Protein AF-A0A2V8UAK5-F1 (afdb_monomer)

Radius of gyration: 19.88 Å; Cα contacts (8 Å, |Δi|>4): 173; chains: 1; bounding box: 42×43×70 Å

Structure (mmCIF, N/CA/C/O backbone):
data_AF-A0A2V8UAK5-F1
#
_entry.id   AF-A0A2V8UAK5-F1
#
loop_
_atom_site.group_PDB
_atom_site.id
_atom_site.type_symbol
_atom_site.label_atom_id
_atom_site.label_alt_id
_atom_site.label_comp_id
_atom_site.label_asym_id
_atom_site.label_entity_id
_atom_site.label_seq_id
_atom_site.pdbx_PDB_ins_code
_atom_site.Cartn_x
_atom_site.Cartn_y
_atom_site.Cartn_z
_atom_site.occupancy
_atom_site.B_iso_or_equiv
_atom_site.auth_seq_id
_atom_site.auth_comp_id
_atom_site.auth_asym_id
_atom_site.auth_atom_id
_atom_site.pdbx_PDB_model_num
ATOM 1 N N . MET A 1 1 ? -4.718 5.353 14.865 1.00 63.59 1 MET A N 1
ATOM 2 C CA . MET A 1 1 ? -3.879 6.0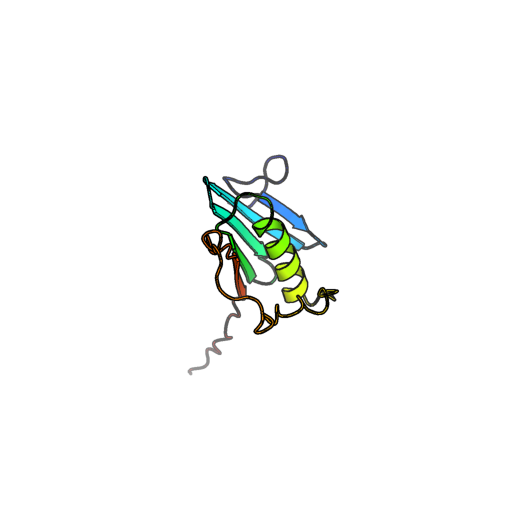22 13.843 1.00 63.59 1 MET A CA 1
ATOM 3 C C . MET A 1 1 ? -4.223 5.570 12.412 1.00 63.59 1 MET A C 1
ATOM 5 O O . MET A 1 1 ? -3.363 5.567 11.554 1.00 63.59 1 MET A O 1
ATOM 9 N N . THR A 1 2 ? -5.475 5.181 12.131 1.00 77.44 2 THR A N 1
ATOM 10 C CA . THR A 1 2 ? -5.944 4.732 10.795 1.00 77.44 2 THR A CA 1
ATOM 11 C C . THR A 1 2 ? -7.323 5.325 10.474 1.00 77.44 2 THR A C 1
ATOM 13 O O . THR A 1 2 ? -8.110 4.774 9.701 1.00 77.44 2 THR A O 1
ATOM 16 N N . THR A 1 3 ? -7.647 6.428 11.150 1.00 78.94 3 THR A N 1
ATOM 17 C CA . THR A 1 3 ? -8.872 7.196 10.948 1.00 78.94 3 THR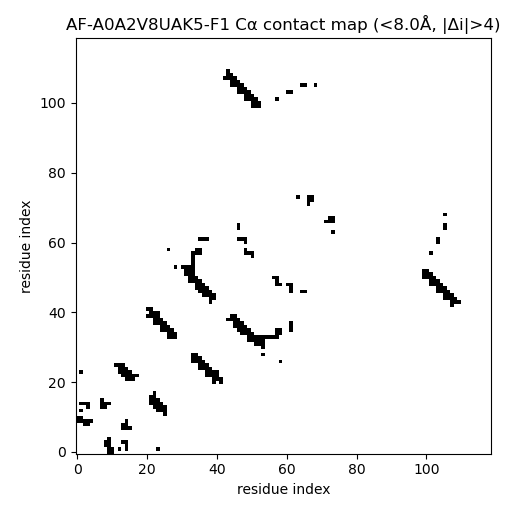 A CA 1
ATOM 18 C C . THR A 1 3 ? -8.539 8.300 9.950 1.00 78.94 3 THR A C 1
ATOM 20 O O . THR A 1 3 ? -7.645 9.094 10.253 1.00 78.94 3 THR A O 1
ATOM 23 N N . PRO A 1 4 ? -9.177 8.327 8.768 1.00 77.50 4 PRO A N 1
ATOM 24 C CA . PRO A 1 4 ? -8.920 9.360 7.775 1.00 77.50 4 PRO A CA 1
ATOM 25 C C . PRO A 1 4 ? -9.365 10.725 8.303 1.00 77.50 4 PRO A C 1
ATOM 27 O O . PRO A 1 4 ? -10.387 10.827 8.980 1.00 77.50 4 PRO A O 1
ATOM 30 N N . PHE A 1 5 ? -8.585 11.764 8.006 1.00 78.31 5 PHE A N 1
ATOM 31 C CA . PHE A 1 5 ? -8.923 13.142 8.365 1.00 78.31 5 PHE A CA 1
ATOM 32 C C . PHE A 1 5 ? -9.496 13.904 7.168 1.00 78.31 5 PHE A C 1
ATOM 34 O O . PHE A 1 5 ? -10.636 14.355 7.202 1.00 78.31 5 PHE A O 1
ATOM 41 N N . LYS A 1 6 ? -8.726 14.013 6.080 1.00 78.62 6 LYS A N 1
ATOM 42 C CA . LYS A 1 6 ? -9.139 14.680 4.839 1.00 78.62 6 LYS A CA 1
ATOM 43 C C . LYS A 1 6 ? -8.727 13.822 3.649 1.00 78.62 6 LYS A C 1
ATOM 45 O O . LYS A 1 6 ? -7.622 13.288 3.660 1.00 78.62 6 LYS A O 1
ATOM 50 N N . GLN A 1 7 ? -9.609 13.710 2.652 1.00 80.12 7 GLN A N 1
ATOM 51 C CA . GLN A 1 7 ? -9.355 12.969 1.405 1.00 80.12 7 GLN A CA 1
ATOM 52 C C . GLN A 1 7 ? -8.807 11.556 1.652 1.00 80.12 7 GLN A C 1
ATOM 54 O O . GLN A 1 7 ? -7.816 11.159 1.048 1.00 80.12 7 GLN A O 1
ATOM 59 N N . ASP A 1 8 ? -9.417 10.822 2.584 1.00 87.12 8 ASP A N 1
ATOM 60 C CA . ASP A 1 8 ? -9.039 9.435 2.863 1.00 87.12 8 ASP A CA 1
ATOM 61 C C . ASP A 1 8 ? -7.575 9.257 3.308 1.00 87.12 8 ASP A C 1
ATOM 63 O O . ASP A 1 8 ? -6.999 8.193 3.130 1.00 87.12 8 ASP A O 1
ATOM 67 N N . TYR A 1 9 ? -6.946 10.273 3.909 1.00 87.94 9 TYR A N 1
ATOM 68 C CA . TYR A 1 9 ? -5.559 10.200 4.382 1.00 87.94 9 TYR A CA 1
ATOM 69 C C . TYR A 1 9 ? -5.456 10.247 5.912 1.00 87.94 9 TYR A C 1
ATOM 71 O O . TYR A 1 9 ? -6.147 11.025 6.578 1.00 87.94 9 TYR A O 1
ATOM 79 N N . ALA A 1 10 ? -4.570 9.425 6.476 1.00 87.75 10 ALA A N 1
ATOM 80 C CA . ALA A 1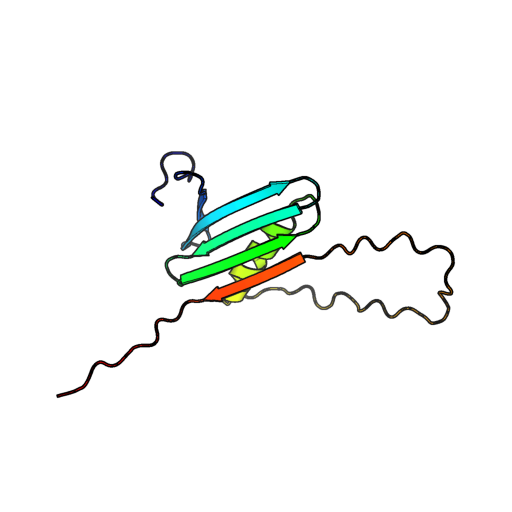 10 ? -4.341 9.261 7.908 1.00 87.75 10 ALA A CA 1
ATOM 81 C C . ALA A 1 10 ? -2.844 9.065 8.209 1.00 87.75 10 ALA A C 1
ATOM 83 O O . ALA A 1 10 ? -2.325 7.964 8.060 1.00 87.75 10 ALA A O 1
ATOM 84 N N . PHE A 1 11 ? -2.150 10.113 8.671 1.00 86.75 11 PHE A N 1
ATOM 85 C CA . PHE A 1 11 ? -0.760 10.044 9.168 1.00 86.75 11 PHE A CA 1
ATOM 86 C C . PHE A 1 11 ? 0.210 9.222 8.295 1.00 86.75 11 PHE A C 1
ATOM 88 O O . PHE A 1 11 ? 0.882 8.321 8.787 1.00 86.75 11 PHE A O 1
ATOM 95 N N . GLY A 1 12 ? 0.283 9.510 6.994 1.00 86.38 12 GLY A N 1
ATOM 96 C CA . GLY A 1 12 ? 1.153 8.750 6.086 1.00 86.38 12 GLY A CA 1
ATOM 97 C C . GLY A 1 12 ? 0.439 7.631 5.334 1.00 86.38 12 GLY A C 1
ATOM 98 O O . GLY A 1 12 ? 0.989 7.094 4.385 1.00 86.38 12 GLY A O 1
ATOM 99 N N . LEU A 1 13 ? -0.785 7.277 5.715 1.00 89.94 13 LEU A N 1
ATOM 100 C CA . LEU A 1 13 ? -1.526 6.163 5.130 1.00 89.94 13 LEU A CA 1
ATOM 101 C C . LEU A 1 13 ? -2.719 6.675 4.329 1.00 89.94 13 LEU A C 1
ATOM 103 O O . LEU A 1 13 ? -3.476 7.518 4.803 1.00 89.94 13 LEU A O 1
ATOM 107 N N . GLY A 1 14 ? -2.939 6.109 3.149 1.00 90.69 14 GLY A N 1
ATOM 108 C CA . GLY A 1 14 ? -4.239 6.163 2.491 1.00 90.69 14 GLY A CA 1
ATOM 109 C C . GLY A 1 14 ? -5.188 5.170 3.160 1.00 90.69 14 GLY A C 1
ATOM 110 O O . GLY A 1 14 ? -4.820 4.026 3.402 1.00 90.69 14 GLY A O 1
ATOM 111 N N . VAL A 1 15 ? -6.403 5.588 3.470 1.00 92.25 15 VAL A N 1
ATOM 112 C CA . VAL A 1 15 ? -7.447 4.796 4.115 1.00 92.25 15 VAL A CA 1
ATOM 113 C C . VAL A 1 15 ? -8.727 4.979 3.318 1.00 92.25 15 VAL A C 1
ATOM 115 O O . VAL A 1 15 ? -9.493 5.904 3.566 1.00 92.25 15 VAL A O 1
ATOM 118 N N . ARG A 1 16 ? -8.953 4.079 2.367 1.00 90.06 16 ARG A N 1
ATOM 119 C CA . ARG A 1 16 ? -10.067 4.138 1.413 1.00 90.06 16 ARG A CA 1
ATOM 120 C C . ARG A 1 16 ? -10.979 2.934 1.564 1.00 90.06 16 ARG A C 1
ATOM 122 O O . ARG A 1 16 ? -10.570 1.908 2.098 1.00 90.06 16 ARG A O 1
ATOM 129 N N . THR A 1 17 ? -12.195 3.048 1.050 1.00 88.31 17 THR A N 1
ATOM 130 C CA . THR A 1 17 ? -13.105 1.906 0.922 1.00 88.31 17 THR A CA 1
ATOM 131 C C . THR A 1 17 ? -13.093 1.425 -0.527 1.00 88.31 17 THR A C 1
ATOM 133 O O . THR A 1 17 ? -13.411 2.198 -1.426 1.00 88.31 17 THR A O 1
ATOM 136 N N . VAL A 1 18 ? -12.708 0.171 -0.765 1.00 83.31 18 VAL A N 1
ATOM 137 C CA . VAL A 1 18 ? -12.652 -0.464 -2.094 1.00 83.31 18 VAL A CA 1
ATOM 138 C C . VAL A 1 18 ? -13.556 -1.689 -2.063 1.00 83.31 18 VAL A C 1
ATOM 140 O O . VAL A 1 18 ? -13.433 -2.508 -1.161 1.00 83.31 18 VAL A O 1
ATOM 143 N N . ASN A 1 19 ? -14.494 -1.807 -3.007 1.00 81.69 19 ASN A N 1
ATOM 144 C CA . ASN A 1 19 ? -15.466 -2.912 -3.059 1.00 81.69 19 ASN A CA 1
ATOM 145 C C . ASN A 1 19 ? -16.205 -3.144 -1.720 1.00 81.69 19 ASN A C 1
ATOM 147 O O . ASN A 1 19 ? -16.460 -4.277 -1.322 1.00 81.69 19 ASN A O 1
ATOM 151 N N . GLY A 1 20 ? -16.520 -2.060 -0.998 1.00 83.50 20 GLY A N 1
ATOM 152 C CA . GLY A 1 20 ? -17.187 -2.110 0.310 1.00 83.50 20 GLY A CA 1
ATOM 153 C C . GLY A 1 20 ? -16.282 -2.467 1.495 1.00 83.50 20 GLY A C 1
ATOM 154 O O . GLY A 1 20 ? -16.764 -2.480 2.622 1.00 83.50 20 GLY A O 1
ATOM 155 N N . ARG A 1 21 ? -14.986 -2.705 1.266 1.00 85.69 21 ARG A N 1
ATOM 156 C CA . ARG A 1 21 ? -13.999 -3.081 2.287 1.00 85.69 21 ARG A CA 1
ATOM 157 C C . ARG A 1 21 ? -13.069 -1.926 2.601 1.00 85.69 21 ARG A C 1
ATOM 159 O O . ARG A 1 21 ? -12.614 -1.218 1.699 1.00 85.69 21 ARG A O 1
ATOM 166 N N . LYS A 1 22 ? -12.735 -1.745 3.876 1.00 90.38 22 LYS A N 1
ATOM 167 C CA . LYS A 1 22 ? -11.744 -0.746 4.284 1.00 90.38 22 LYS A CA 1
ATOM 168 C C . LYS A 1 22 ? -10.339 -1.232 3.924 1.00 90.38 22 LYS A C 1
ATOM 170 O O . LYS A 1 22 ? -9.910 -2.272 4.395 1.00 90.38 22 LYS A O 1
ATOM 175 N N . VAL A 1 23 ? -9.584 -0.447 3.166 1.00 91.56 23 VAL A N 1
ATOM 176 C CA . VAL A 1 23 ? -8.193 -0.740 2.802 1.00 91.56 23 VAL A CA 1
ATOM 177 C C . VAL A 1 23 ? -7.289 0.385 3.284 1.00 91.56 23 VAL A C 1
ATOM 179 O O . VAL A 1 23 ? -7.502 1.561 2.979 1.00 91.56 23 VAL A O 1
ATOM 182 N N . ILE A 1 24 ? -6.259 0.009 4.036 1.00 93.56 24 ILE A N 1
ATOM 183 C CA . ILE A 1 24 ? -5.195 0.894 4.505 1.00 93.56 24 ILE A CA 1
ATOM 184 C C . ILE A 1 24 ? -3.980 0.654 3.613 1.00 93.56 24 ILE A C 1
ATOM 186 O O . ILE A 1 24 ? -3.518 -0.476 3.506 1.00 93.56 24 ILE A O 1
ATOM 190 N N . SER A 1 25 ? -3.454 1.683 2.961 1.00 93.50 25 SER A N 1
ATOM 191 C CA . SER A 1 25 ? -2.390 1.534 1.971 1.00 93.50 25 SER A CA 1
ATOM 192 C C . SER A 1 25 ? -1.341 2.633 2.030 1.00 93.50 25 SER A C 1
ATOM 194 O O . SER A 1 25 ? -1.631 3.754 2.444 1.00 93.50 25 SER A O 1
ATOM 196 N N . HIS A 1 26 ? -0.142 2.322 1.553 1.00 94.31 26 HIS A N 1
ATOM 197 C CA . HIS A 1 26 ? 0.919 3.288 1.309 1.00 94.31 26 HIS A CA 1
ATOM 198 C C . HIS A 1 26 ? 1.726 2.857 0.083 1.00 94.31 26 HIS A C 1
ATOM 200 O O . HIS A 1 26 ? 2.119 1.694 -0.025 1.00 94.31 26 HIS A O 1
ATOM 206 N N . GLY A 1 27 ? 1.943 3.790 -0.840 1.00 90.69 27 GLY A N 1
ATOM 207 C CA . GLY A 1 27 ? 2.864 3.607 -1.957 1.00 90.69 27 GLY A CA 1
ATOM 208 C C . GLY A 1 27 ? 4.239 4.170 -1.615 1.00 90.69 27 GLY A C 1
ATOM 209 O O . GLY A 1 27 ? 4.355 5.045 -0.759 1.00 90.69 27 GLY A O 1
ATOM 210 N N . GLY A 1 28 ? 5.272 3.695 -2.297 1.00 90.00 28 GLY A N 1
ATOM 211 C CA . GLY A 1 28 ? 6.627 4.226 -2.194 1.00 90.00 28 GLY A CA 1
ATOM 212 C C . GLY A 1 28 ? 7.298 4.246 -3.560 1.00 90.00 28 GLY A C 1
ATOM 213 O O . GLY A 1 28 ? 7.004 3.414 -4.415 1.00 90.00 28 GLY A O 1
ATOM 214 N N . GLY A 1 29 ? 8.185 5.209 -3.785 1.00 89.06 29 GLY A N 1
ATOM 215 C CA . GLY A 1 29 ? 8.878 5.341 -5.060 1.00 89.06 29 GLY A CA 1
ATOM 216 C C . GLY A 1 29 ? 10.213 6.051 -4.908 1.00 89.06 29 GLY A C 1
ATOM 217 O O . GLY A 1 29 ? 10.278 7.119 -4.301 1.00 89.06 29 GLY A O 1
ATOM 218 N N . ILE A 1 30 ? 11.254 5.452 -5.473 1.00 87.38 30 ILE A N 1
ATOM 219 C CA . ILE A 1 30 ? 12.543 6.080 -5.774 1.00 87.38 30 ILE A CA 1
ATOM 220 C C . ILE A 1 30 ? 12.915 5.736 -7.218 1.00 87.38 30 ILE A C 1
ATOM 222 O O . ILE A 1 30 ? 12.302 4.860 -7.824 1.00 87.38 30 ILE A O 1
ATOM 226 N N . GLU A 1 31 ? 13.936 6.387 -7.770 1.00 85.00 31 GLU A N 1
ATOM 227 C CA . GLU A 1 31 ? 14.398 6.072 -9.123 1.00 85.00 31 GLU A CA 1
ATOM 228 C C . GLU A 1 31 ? 14.780 4.592 -9.259 1.00 85.00 31 GLU A C 1
ATOM 230 O O . GLU A 1 31 ? 15.662 4.083 -8.565 1.00 85.00 31 GLU A O 1
ATOM 235 N N . GLY A 1 32 ? 14.088 3.903 -10.163 1.00 83.81 32 GLY A N 1
ATOM 236 C CA . GLY A 1 32 ? 14.259 2.484 -10.439 1.00 83.81 32 GLY A CA 1
ATOM 237 C C . GLY A 1 32 ? 13.474 1.551 -9.518 1.00 83.81 32 GLY A C 1
ATOM 238 O O . GLY A 1 32 ? 13.543 0.346 -9.741 1.00 83.81 32 GLY A O 1
ATOM 239 N N . PHE A 1 33 ? 12.727 2.044 -8.521 1.00 87.81 33 PHE A N 1
ATOM 240 C CA . PHE A 1 33 ? 11.941 1.190 -7.624 1.00 87.81 33 PHE A CA 1
ATOM 241 C C . PHE A 1 33 ? 10.617 1.817 -7.197 1.00 87.81 33 PHE A C 1
ATOM 243 O O . PHE A 1 33 ? 10.590 2.841 -6.517 1.00 87.81 33 PHE A O 1
ATOM 250 N N . ASN A 1 34 ? 9.521 1.108 -7.461 1.00 90.75 34 ASN A N 1
ATOM 251 C CA . ASN A 1 34 ? 8.187 1.484 -7.005 1.00 90.75 34 ASN A CA 1
ATOM 252 C C . ASN A 1 34 ? 7.586 0.363 -6.145 1.00 90.75 34 ASN A C 1
ATOM 254 O O . ASN A 1 34 ? 7.784 -0.829 -6.408 1.00 90.75 34 ASN A O 1
ATOM 258 N N . THR A 1 35 ? 6.832 0.732 -5.113 1.00 91.75 35 THR A N 1
ATOM 259 C CA . THR A 1 35 ? 6.246 -0.196 -4.142 1.00 91.75 35 THR A CA 1
ATOM 260 C C . THR A 1 35 ? 4.800 0.160 -3.821 1.00 91.75 35 THR A C 1
ATOM 262 O O . THR A 1 35 ? 4.394 1.322 -3.869 1.00 91.75 35 THR A O 1
ATOM 265 N N . MET A 1 36 ? 4.019 -0.859 -3.469 1.00 92.88 36 MET A N 1
ATOM 266 C CA . MET A 1 36 ? 2.658 -0.711 -2.962 1.00 92.88 36 MET A CA 1
ATOM 267 C C . MET A 1 36 ? 2.442 -1.676 -1.798 1.00 92.88 36 MET A C 1
ATOM 269 O O . MET A 1 36 ? 2.675 -2.881 -1.922 1.00 92.88 36 MET A O 1
ATOM 273 N N . LEU A 1 37 ? 1.965 -1.143 -0.677 1.00 93.00 37 LEU A N 1
ATOM 274 C CA . LEU A 1 37 ? 1.498 -1.902 0.475 1.00 93.00 37 LEU A CA 1
ATOM 275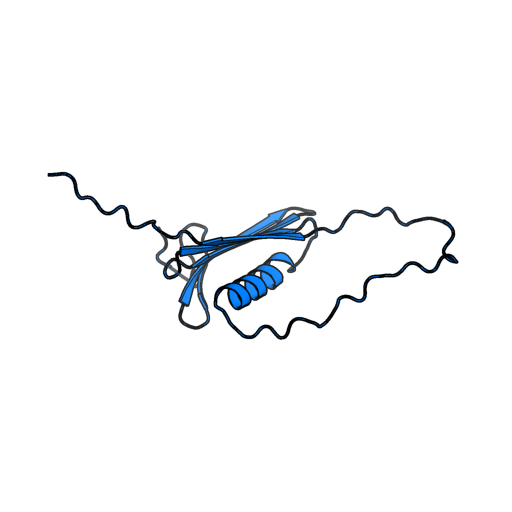 C C . LEU A 1 37 ? 0.013 -1.622 0.678 1.00 93.00 37 LEU A C 1
ATOM 277 O O . LEU A 1 37 ? -0.384 -0.466 0.813 1.00 93.00 37 LEU A O 1
ATOM 281 N N . ALA A 1 38 ? -0.795 -2.675 0.751 1.00 92.94 38 ALA A N 1
ATOM 282 C CA . ALA A 1 38 ? -2.218 -2.598 1.057 1.00 92.94 38 ALA A CA 1
ATOM 283 C C . ALA A 1 38 ? -2.588 -3.610 2.147 1.00 92.94 38 ALA A C 1
ATOM 285 O O . ALA A 1 38 ? -2.165 -4.764 2.113 1.00 92.94 38 ALA A O 1
ATOM 286 N N . TYR A 1 39 ? -3.386 -3.177 3.114 1.00 93.06 39 TYR A N 1
ATOM 287 C CA . TYR A 1 39 ? -3.843 -3.965 4.247 1.00 93.06 39 TYR A CA 1
ATOM 288 C C . TYR A 1 39 ? -5.362 -3.866 4.387 1.00 93.06 39 TYR A C 1
ATOM 290 O O . TYR A 1 39 ? -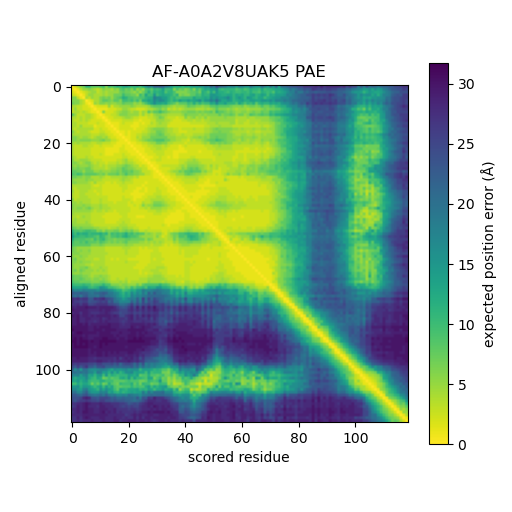5.906 -2.772 4.559 1.00 93.06 39 TYR A O 1
ATOM 298 N N . ASP A 1 40 ? -6.025 -5.018 4.341 1.00 91.94 40 ASP A N 1
ATOM 299 C CA . ASP A 1 40 ? -7.434 -5.191 4.684 1.00 91.94 40 ASP A CA 1
ATOM 300 C C . ASP A 1 40 ? -7.522 -5.671 6.153 1.00 91.94 40 ASP A C 1
ATOM 302 O O . ASP A 1 40 ? -7.105 -6.796 6.467 1.00 91.94 40 ASP A O 1
ATOM 306 N N . PRO A 1 41 ? -8.032 -4.836 7.080 1.00 89.88 41 PRO A N 1
ATOM 307 C CA . PRO A 1 41 ? -8.164 -5.180 8.486 1.00 89.88 41 PRO A CA 1
ATOM 308 C C . PRO A 1 41 ? -9.287 -6.187 8.770 1.00 89.88 41 PRO A C 1
ATOM 310 O O . PRO A 1 41 ? -9.226 -6.842 9.814 1.00 89.88 41 PRO A O 1
ATOM 313 N N . GLU A 1 42 ? -10.287 -6.316 7.895 1.00 88.06 42 GLU A N 1
ATOM 314 C CA . GLU A 1 42 ? -11.411 -7.241 8.076 1.00 88.06 42 GLU A CA 1
ATOM 315 C C . GLU A 1 42 ? -10.944 -8.679 7.839 1.00 88.06 42 GLU A C 1
ATOM 317 O O . GLU A 1 42 ? -11.063 -9.532 8.724 1.00 88.06 42 GLU A O 1
ATOM 322 N N . ASP A 1 43 ? -10.290 -8.914 6.700 1.00 87.38 43 ASP A N 1
ATOM 323 C CA . ASP A 1 43 ? -9.748 -10.231 6.339 1.00 87.38 43 ASP A CA 1
ATOM 324 C C . ASP A 1 43 ? -8.351 -10.498 6.923 1.00 87.38 43 ASP A C 1
ATOM 326 O O . ASP A 1 43 ? -7.808 -11.600 6.773 1.00 87.38 43 ASP A O 1
ATOM 330 N N . LYS A 1 44 ? -7.753 -9.506 7.600 1.00 90.94 44 LYS A N 1
ATOM 331 C CA . LYS A 1 44 ? -6.367 -9.543 8.110 1.00 90.94 44 LYS A CA 1
ATOM 332 C C . LYS A 1 44 ? -5.388 -9.956 7.014 1.00 90.94 44 LYS A C 1
ATOM 334 O O . LYS A 1 44 ? -4.529 -10.828 7.212 1.00 90.94 44 LYS A O 1
ATOM 339 N N . MET A 1 45 ? -5.573 -9.350 5.849 1.00 91.19 45 MET A N 1
ATOM 340 C CA . MET A 1 45 ? -4.841 -9.650 4.632 1.00 91.19 45 MET A CA 1
ATOM 341 C C . MET A 1 45 ? -3.937 -8.478 4.277 1.00 91.19 45 MET A C 1
ATOM 343 O O . MET A 1 45 ? -4.394 -7.341 4.197 1.00 91.19 45 MET A O 1
ATOM 347 N N . THR A 1 46 ? -2.669 -8.769 4.011 1.00 92.12 46 THR A N 1
ATOM 348 C CA . THR A 1 46 ? -1.694 -7.784 3.542 1.00 92.12 46 THR A CA 1
ATOM 349 C C . THR A 1 46 ? -1.195 -8.186 2.166 1.00 92.12 46 THR A C 1
ATOM 351 O O . THR A 1 46 ? -0.731 -9.311 1.984 1.00 92.12 46 THR A O 1
ATOM 354 N N . VAL A 1 47 ? -1.252 -7.258 1.218 1.00 91.88 47 VAL A N 1
ATOM 355 C CA . VAL A 1 47 ? -0.642 -7.369 -0.106 1.00 91.88 47 VAL A CA 1
ATOM 356 C C . VAL A 1 47 ? 0.551 -6.424 -0.155 1.00 91.88 47 VAL A C 1
ATOM 358 O O . VAL A 1 47 ? 0.422 -5.236 0.144 1.00 91.88 47 VAL A O 1
ATOM 361 N N . VAL A 1 48 ? 1.711 -6.957 -0.521 1.00 92.19 48 VAL A N 1
ATOM 362 C CA . VAL A 1 48 ? 2.959 -6.203 -0.652 1.00 92.19 48 VAL A CA 1
ATOM 363 C C . VAL A 1 48 ? 3.524 -6.453 -2.040 1.00 92.19 48 VAL A C 1
ATOM 365 O O . VAL A 1 48 ? 3.721 -7.605 -2.425 1.00 92.19 48 VAL A O 1
ATOM 368 N N . VAL A 1 49 ? 3.790 -5.382 -2.784 1.00 91.81 49 VAL A N 1
ATOM 369 C CA . VAL A 1 49 ? 4.384 -5.443 -4.121 1.00 91.81 49 VAL A CA 1
ATOM 370 C C . VAL A 1 49 ? 5.601 -4.537 -4.183 1.00 91.81 49 VAL A C 1
ATOM 372 O O . VAL A 1 49 ? 5.529 -3.363 -3.817 1.00 91.81 49 VAL A O 1
ATOM 375 N N . LEU A 1 50 ? 6.713 -5.089 -4.662 1.00 89.56 50 LEU A N 1
ATOM 376 C CA . LEU A 1 50 ? 7.938 -4.362 -4.962 1.00 89.56 50 LEU A CA 1
ATOM 377 C C . LEU A 1 50 ? 8.289 -4.583 -6.431 1.00 89.56 50 LEU A C 1
ATOM 379 O O . LEU A 1 50 ? 8.362 -5.718 -6.907 1.00 89.56 50 LEU A O 1
ATOM 383 N N . THR A 1 51 ? 8.529 -3.485 -7.133 1.00 88.44 51 THR A N 1
ATOM 384 C CA . THR A 1 51 ? 8.938 -3.474 -8.537 1.00 88.44 51 THR A CA 1
ATOM 385 C C . THR A 1 51 ? 10.257 -2.733 -8.667 1.00 88.44 51 THR A C 1
ATOM 387 O O . THR A 1 51 ? 10.421 -1.680 -8.056 1.00 88.44 51 THR A O 1
ATOM 390 N N . ASN A 1 52 ? 11.186 -3.258 -9.465 1.00 89.00 52 ASN A N 1
ATOM 391 C CA . ASN A 1 52 ? 12.430 -2.570 -9.826 1.00 89.00 52 ASN A CA 1
ATOM 392 C C . ASN A 1 52 ? 12.298 -1.813 -11.164 1.00 89.00 52 ASN A C 1
ATOM 394 O O . ASN A 1 52 ? 13.177 -1.835 -12.028 1.00 89.00 52 ASN A O 1
ATOM 398 N N . LEU A 1 53 ? 11.140 -1.187 -11.361 1.00 84.19 53 LEU A N 1
ATOM 399 C CA . LEU A 1 53 ? 10.836 -0.380 -12.529 1.00 84.19 53 LEU A CA 1
ATOM 400 C C . LEU A 1 53 ? 10.008 0.830 -12.108 1.00 84.19 53 LEU A C 1
ATOM 402 O O . LEU A 1 53 ? 9.170 0.743 -11.211 1.00 84.19 53 LEU A O 1
ATOM 406 N N . ASN A 1 54 ? 10.220 1.944 -12.798 1.00 82.50 54 ASN A N 1
ATOM 407 C CA . ASN A 1 54 ? 9.426 3.145 -12.592 1.00 82.50 54 ASN A CA 1
ATOM 408 C C . ASN A 1 54 ? 8.031 2.959 -13.203 1.00 82.50 54 ASN A C 1
ATOM 410 O O . ASN A 1 54 ? 7.903 2.524 -14.350 1.00 82.50 54 ASN A O 1
ATOM 414 N N . GLY A 1 55 ? 6.980 3.326 -12.467 1.00 83.75 55 GLY A N 1
ATOM 415 C CA . GLY A 1 55 ? 5.621 3.390 -13.008 1.00 83.75 55 GLY A CA 1
ATOM 416 C C . GLY A 1 55 ? 4.533 2.902 -12.056 1.00 83.75 55 GLY A C 1
ATOM 417 O O . GLY A 1 55 ? 4.678 2.931 -10.839 1.00 83.75 55 GLY A O 1
ATOM 418 N N . GLN A 1 56 ? 3.409 2.484 -12.639 1.00 84.69 56 GLN A N 1
ATOM 419 C CA . GLN A 1 56 ? 2.176 2.101 -11.928 1.00 84.69 56 GLN A CA 1
ATOM 420 C C . GLN A 1 56 ? 1.997 0.577 -11.810 1.00 84.69 56 GLN A C 1
ATOM 422 O O . GLN A 1 56 ? 0.938 0.090 -11.416 1.00 84.69 56 GLN A O 1
ATOM 427 N N . ALA A 1 57 ? 3.022 -0.198 -12.177 1.00 86.56 57 ALA A N 1
ATOM 428 C CA . ALA A 1 57 ? 2.993 -1.652 -12.069 1.00 86.56 57 ALA A CA 1
ATOM 429 C C . ALA A 1 57 ? 2.673 -2.167 -10.650 1.00 86.56 57 ALA A C 1
ATOM 431 O O . ALA A 1 57 ? 1.839 -3.071 -10.552 1.00 86.56 57 ALA A O 1
ATOM 432 N N . PRO A 1 58 ? 3.250 -1.628 -9.552 1.00 86.94 58 PRO A N 1
ATOM 433 C CA . PRO A 1 58 ? 2.984 -2.193 -8.233 1.00 86.94 58 PRO A CA 1
ATOM 434 C C . PRO A 1 58 ? 1.529 -1.984 -7.798 1.00 86.94 58 PRO A C 1
ATOM 436 O O . PRO A 1 58 ? 0.941 -2.898 -7.222 1.00 86.94 58 PRO A O 1
ATOM 439 N N . ASP A 1 59 ? 0.916 -0.845 -8.133 1.00 86.00 59 ASP A N 1
ATOM 440 C CA . ASP A 1 59 ? -0.499 -0.560 -7.861 1.00 86.00 59 ASP A CA 1
ATOM 441 C C . ASP A 1 59 ? -1.439 -1.541 -8.578 1.00 86.00 59 ASP A C 1
ATOM 443 O O . ASP A 1 59 ? -2.368 -2.097 -7.979 1.00 86.00 59 ASP A O 1
ATOM 447 N N . GLN A 1 60 ? -1.183 -1.783 -9.867 1.00 88.44 60 GLN A N 1
ATOM 448 C CA . GLN A 1 60 ? -1.990 -2.688 -10.689 1.00 88.44 60 GLN A CA 1
ATOM 449 C C . GLN A 1 60 ? -1.879 -4.132 -10.195 1.00 88.44 60 GLN A C 1
ATOM 451 O O . GLN A 1 60 ? -2.896 -4.804 -10.008 1.00 88.44 60 GLN A O 1
ATOM 456 N N . ILE A 1 61 ? -0.655 -4.592 -9.925 1.00 87.56 61 ILE A N 1
ATOM 457 C CA . ILE A 1 61 ? -0.398 -5.941 -9.413 1.00 87.56 61 ILE A CA 1
ATOM 458 C C . ILE A 1 61 ? -1.033 -6.112 -8.029 1.00 87.56 61 ILE A C 1
ATOM 460 O O . ILE A 1 61 ? -1.674 -7.133 -7.784 1.00 87.56 61 ILE A O 1
ATOM 464 N N . ALA A 1 62 ? -0.929 -5.115 -7.143 1.00 88.44 62 ALA A N 1
ATOM 465 C CA . ALA A 1 62 ? -1.541 -5.173 -5.817 1.00 88.44 62 ALA A CA 1
ATOM 466 C C . ALA A 1 62 ? -3.069 -5.293 -5.899 1.00 88.44 62 ALA A C 1
ATOM 468 O O . ALA A 1 62 ? -3.662 -6.103 -5.187 1.00 88.44 62 ALA A O 1
ATOM 469 N N . THR A 1 63 ? -3.696 -4.542 -6.808 1.00 87.56 63 THR A N 1
ATOM 470 C CA . THR A 1 63 ? -5.148 -4.595 -7.036 1.00 87.56 63 THR A CA 1
ATOM 471 C C . THR A 1 63 ? -5.583 -5.968 -7.551 1.00 87.56 63 THR A C 1
ATOM 473 O O . THR A 1 63 ? -6.534 -6.550 -7.031 1.00 87.56 63 THR A O 1
ATOM 476 N N . MET A 1 64 ? -4.860 -6.529 -8.526 1.00 87.06 64 MET A N 1
ATOM 477 C CA . MET A 1 64 ? -5.147 -7.869 -9.052 1.00 87.06 64 MET A CA 1
ATOM 478 C C . MET A 1 64 ? -4.965 -8.952 -7.983 1.00 87.06 64 MET A C 1
ATOM 480 O O . MET A 1 64 ? -5.802 -9.841 -7.857 1.00 87.06 64 MET A O 1
ATOM 484 N N . LEU A 1 65 ? -3.898 -8.876 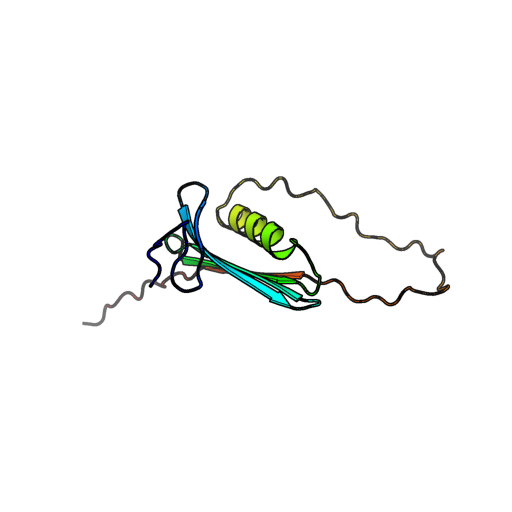-7.185 1.00 87.62 65 LEU A N 1
ATOM 485 C CA . LEU A 1 65 ? -3.647 -9.836 -6.111 1.00 87.62 65 LEU A CA 1
ATOM 486 C C . L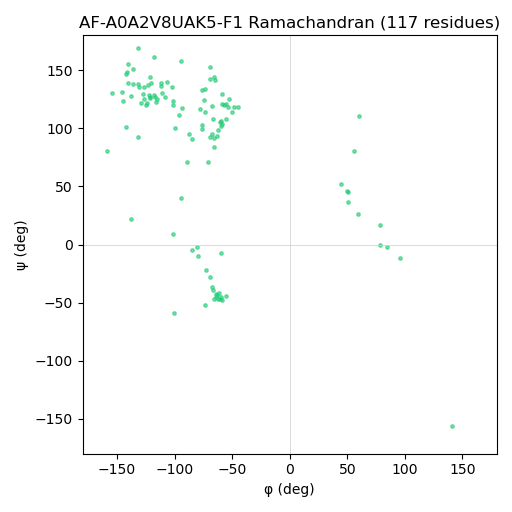EU A 1 65 ? -4.689 -9.753 -5.000 1.00 87.62 65 LEU A C 1
ATOM 488 O O . LEU A 1 65 ? -5.107 -10.795 -4.499 1.00 87.62 65 LEU A O 1
ATOM 492 N N . ALA A 1 66 ? -5.133 -8.546 -4.643 1.00 86.94 66 ALA A N 1
ATOM 493 C CA . ALA A 1 66 ? -6.226 -8.364 -3.697 1.00 86.94 66 ALA A CA 1
ATOM 494 C C . ALA A 1 66 ? -7.517 -9.013 -4.223 1.00 86.94 66 ALA A C 1
ATOM 496 O O . ALA A 1 66 ? -8.131 -9.800 -3.505 1.00 86.94 66 ALA A O 1
ATOM 497 N N . ALA A 1 67 ? -7.873 -8.782 -5.492 1.00 86.50 67 ALA A N 1
ATOM 498 C CA . ALA A 1 67 ? -9.044 -9.398 -6.120 1.00 86.50 67 ALA A CA 1
ATOM 499 C C . ALA A 1 67 ? -8.973 -10.939 -6.102 1.00 86.50 67 ALA A C 1
ATOM 501 O O . ALA A 1 67 ? -9.916 -11.600 -5.658 1.00 86.50 67 ALA A O 1
ATOM 502 N N . ILE A 1 68 ? -7.829 -11.523 -6.490 1.00 86.94 68 ILE A N 1
ATOM 503 C CA . ILE A 1 68 ? -7.606 -12.981 -6.433 1.00 86.94 68 ILE A CA 1
ATOM 504 C C . ILE A 1 68 ? -7.747 -13.495 -4.998 1.00 86.94 68 ILE A C 1
ATOM 506 O O . ILE A 1 68 ? -8.395 -14.515 -4.761 1.00 86.94 68 ILE A O 1
ATOM 510 N N . ALA A 1 69 ? -7.149 -12.803 -4.030 1.00 86.06 69 ALA A N 1
ATOM 511 C CA . ALA A 1 69 ? -7.148 -13.236 -2.640 1.00 86.06 69 ALA A CA 1
ATOM 512 C C . ALA A 1 69 ? -8.537 -13.144 -1.978 1.00 86.06 69 ALA A C 1
ATOM 514 O O . ALA A 1 69 ? -8.839 -13.948 -1.090 1.00 86.06 69 ALA A O 1
ATOM 515 N N . HIS A 1 70 ? -9.397 -12.233 -2.441 1.00 83.38 70 HIS A N 1
ATOM 516 C CA . HIS A 1 70 ? -10.810 -12.158 -2.056 1.00 83.38 70 HIS A CA 1
ATOM 517 C C . HIS A 1 70 ? -11.709 -13.154 -2.810 1.00 83.38 70 HIS A C 1
ATOM 519 O O . HIS A 1 70 ? -12.899 -13.248 -2.515 1.00 83.38 70 HIS A O 1
ATOM 525 N N . GLY A 1 71 ? -11.154 -13.940 -3.739 1.00 80.81 71 GLY A N 1
ATOM 526 C CA . GLY A 1 71 ? -11.900 -14.938 -4.506 1.00 80.81 71 GLY A CA 1
ATOM 527 C C . GLY A 1 71 ? -12.724 -14.347 -5.650 1.00 80.81 71 GLY A C 1
ATOM 528 O O . GLY A 1 71 ? -13.621 -15.017 -6.166 1.00 80.81 71 GLY A O 1
ATOM 529 N N . GLU A 1 72 ? -12.435 -13.110 -6.063 1.00 79.75 72 GLU A N 1
ATOM 530 C CA . GLU A 1 72 ? -13.038 -12.528 -7.257 1.00 79.75 72 GLU A CA 1
ATOM 531 C C . GLU A 1 72 ? -12.572 -13.305 -8.501 1.00 79.75 72 GLU A C 1
ATOM 533 O O . GLU A 1 72 ? -11.434 -13.780 -8.591 1.00 79.75 72 GLU A O 1
ATOM 538 N N . LYS A 1 73 ? -13.464 -13.463 -9.488 1.00 61.59 73 LYS A N 1
ATOM 539 C CA . LYS A 1 73 ? -13.123 -14.133 -10.750 1.00 61.59 73 LYS A CA 1
ATOM 540 C C . LYS A 1 73 ? -12.157 -13.257 -11.543 1.00 61.59 73 LYS A C 1
ATOM 542 O O . LYS A 1 73 ? -12.578 -12.429 -12.345 1.00 61.59 73 LYS A O 1
ATOM 547 N N . CYS A 1 74 ? -10.860 -13.479 -11.369 1.00 53.44 74 CYS A N 1
ATOM 548 C CA . CYS A 1 74 ? -9.868 -12.900 -12.259 1.00 53.44 74 CYS A CA 1
ATOM 549 C C . CYS A 1 74 ? -9.992 -13.518 -13.654 1.00 53.44 74 CYS A C 1
ATOM 551 O O . CYS A 1 74 ? -9.772 -14.717 -13.847 1.00 53.44 74 CYS A O 1
ATOM 553 N N . SER A 1 75 ? -10.269 -12.677 -14.649 1.00 51.00 75 SER A N 1
ATOM 554 C CA . SER A 1 75 ? -9.988 -12.964 -16.054 1.00 51.00 75 SER A CA 1
ATOM 555 C C . SER A 1 75 ? -8.475 -12.918 -16.252 1.00 51.00 75 SER A C 1
ATOM 557 O O . SER A 1 75 ? -7.910 -11.982 -16.808 1.00 51.00 75 SER A O 1
ATOM 559 N N . CYS A 1 76 ? -7.789 -13.926 -15.714 1.00 44.59 76 CYS A N 1
ATOM 560 C CA . CYS A 1 76 ? -6.355 -14.064 -15.883 1.00 44.59 76 CYS A CA 1
ATOM 561 C C . CYS A 1 76 ? -6.055 -14.010 -17.391 1.00 44.59 76 CYS A C 1
ATOM 563 O O . CYS A 1 76 ? -6.676 -14.778 -18.140 1.00 44.59 76 CYS A O 1
ATOM 565 N N . PRO A 1 77 ? -5.164 -13.120 -17.869 1.00 46.69 77 PRO A N 1
ATOM 566 C CA . PRO A 1 77 ? -4.758 -13.142 -19.262 1.00 46.69 77 PRO A CA 1
ATOM 567 C C . PRO A 1 77 ? -4.133 -14.513 -19.515 1.00 46.69 77 PRO A C 1
ATOM 569 O O . PRO A 1 77 ? -3.063 -14.848 -19.003 1.00 46.69 77 PRO A O 1
ATOM 572 N N . ARG A 1 78 ? -4.875 -15.365 -20.227 1.00 41.25 78 ARG A N 1
ATOM 573 C CA . ARG A 1 78 ? -4.520 -16.760 -20.466 1.00 41.25 78 ARG A CA 1
ATOM 574 C C . ARG A 1 78 ? -3.191 -16.784 -21.216 1.00 41.25 78 ARG A C 1
ATOM 576 O O . ARG A 1 78 ? -3.138 -16.493 -22.405 1.00 41.25 78 ARG A O 1
ATOM 583 N N . SER A 1 79 ? -2.140 -17.151 -20.484 1.00 46.66 79 SER A N 1
ATOM 584 C CA . SER A 1 79 ? -0.742 -17.279 -20.902 1.00 46.66 79 SER A CA 1
ATOM 585 C C . SER A 1 79 ? -0.089 -16.001 -21.442 1.00 46.66 79 SER A C 1
ATOM 587 O O . SER A 1 79 ? -0.286 -15.614 -22.591 1.00 46.66 79 SER A O 1
ATOM 589 N N . ALA A 1 80 ? 0.858 -15.452 -20.675 1.00 51.84 80 ALA A N 1
ATOM 590 C CA . ALA A 1 80 ? 2.078 -14.966 -21.304 1.00 51.84 80 ALA A CA 1
ATOM 591 C C . ALA A 1 80 ? 2.646 -16.159 -22.079 1.00 51.84 80 ALA A C 1
ATOM 593 O O . ALA A 1 80 ? 3.054 -17.164 -21.489 1.00 51.84 80 ALA A O 1
ATOM 594 N N . ARG A 1 81 ? 2.553 -16.109 -23.409 1.00 39.56 81 ARG A N 1
ATOM 595 C CA . ARG A 1 81 ? 3.160 -17.103 -24.289 1.00 39.56 81 ARG A CA 1
ATOM 596 C C . ARG A 1 81 ? 4.615 -17.228 -23.839 1.00 39.56 81 ARG A C 1
ATOM 598 O O . ARG A 1 81 ? 5.355 -16.252 -23.924 1.00 39.56 81 ARG A O 1
ATOM 605 N N . ARG A 1 82 ? 5.011 -18.390 -23.304 1.00 34.34 82 ARG A N 1
ATOM 606 C CA . ARG A 1 82 ? 6.421 -18.689 -23.027 1.00 34.34 82 ARG A CA 1
ATOM 607 C C . ARG A 1 82 ? 7.173 -18.332 -24.303 1.00 34.34 82 ARG A C 1
ATOM 609 O O . ARG A 1 82 ? 6.870 -18.902 -25.350 1.00 34.34 82 ARG A O 1
ATOM 616 N N . PHE A 1 83 ? 8.088 -17.370 -24.226 1.00 40.00 83 PHE A N 1
ATOM 617 C CA . PHE A 1 83 ? 9.012 -17.094 -25.314 1.00 40.00 83 PHE A CA 1
ATOM 618 C C . PHE A 1 83 ? 9.858 -18.359 -25.478 1.00 40.00 83 PHE A C 1
ATOM 620 O O . PHE A 1 83 ? 10.793 -18.606 -24.721 1.00 40.00 83 PHE A O 1
ATOM 627 N N . GLN A 1 84 ? 9.430 -19.246 -26.375 1.00 40.28 84 GLN A N 1
ATOM 628 C CA . GLN A 1 84 ? 10.253 -20.344 -26.842 1.00 40.28 84 GLN A CA 1
ATOM 629 C C . GLN A 1 84 ? 11.228 -19.698 -27.816 1.00 40.28 84 GLN A C 1
ATOM 631 O O . GLN A 1 84 ? 10.846 -19.371 -28.938 1.00 40.28 84 GLN A O 1
ATOM 636 N N . SER A 1 85 ? 12.451 -19.431 -27.362 1.00 46.34 85 SER A N 1
ATOM 637 C CA . SER A 1 85 ? 13.526 -19.024 -28.262 1.00 46.34 85 SER A CA 1
ATOM 638 C C . SER A 1 85 ? 13.658 -20.096 -29.340 1.00 46.34 85 SER A C 1
ATOM 640 O O . SER A 1 85 ? 13.869 -21.271 -29.017 1.00 46.34 85 SER A O 1
ATOM 642 N N . ARG A 1 86 ? 13.488 -19.717 -30.611 1.00 40.25 86 ARG A N 1
ATOM 643 C CA . ARG A 1 86 ? 13.792 -20.624 -31.719 1.00 40.25 86 ARG A CA 1
ATOM 644 C C . ARG A 1 86 ? 15.315 -20.797 -31.753 1.00 40.25 86 ARG A C 1
ATOM 646 O O . ARG A 1 86 ? 16.029 -19.819 -31.548 1.00 40.25 86 ARG A O 1
ATOM 653 N N . PRO A 1 87 ? 15.841 -21.997 -32.049 1.00 51.47 87 PRO A N 1
ATOM 654 C CA . PRO A 1 87 ? 17.288 -22.233 -32.120 1.00 51.47 87 PRO A CA 1
ATOM 655 C C . PRO A 1 87 ? 18.037 -21.380 -33.163 1.00 51.47 87 PRO A C 1
ATOM 657 O O . PRO A 1 87 ? 19.258 -21.436 -33.220 1.00 51.47 87 PRO A O 1
ATOM 660 N N . SER A 1 88 ? 17.328 -20.616 -34.004 1.00 52.28 88 SER A N 1
ATOM 661 C CA . SER A 1 88 ? 17.901 -19.721 -35.016 1.00 52.28 88 SER A CA 1
ATOM 662 C C . SER A 1 88 ? 18.401 -18.382 -34.467 1.00 52.28 88 SER A C 1
ATOM 664 O O . SER A 1 88 ? 19.073 -17.657 -35.194 1.00 52.28 88 SER A O 1
ATOM 666 N N . ASP A 1 89 ? 18.101 -18.048 -33.212 1.00 50.84 89 ASP A N 1
ATOM 667 C CA . ASP A 1 89 ? 18.506 -16.778 -32.606 1.00 50.84 89 ASP A CA 1
ATOM 668 C C . ASP A 1 89 ? 19.897 -16.925 -31.955 1.00 50.84 89 ASP A C 1
ATOM 670 O O . ASP A 1 89 ? 20.041 -16.989 -30.733 1.00 50.84 89 ASP A O 1
ATOM 674 N N . ALA A 1 90 ? 20.938 -17.048 -32.785 1.00 44.56 90 ALA A N 1
ATOM 675 C CA . ALA A 1 90 ? 22.336 -16.990 -32.351 1.00 44.56 90 ALA A CA 1
ATOM 676 C C . ALA A 1 90 ? 22.724 -15.555 -31.902 1.00 44.56 90 ALA A C 1
ATOM 678 O O . ALA A 1 90 ? 22.131 -14.580 -32.368 1.00 44.56 90 ALA A O 1
ATOM 679 N N . PRO A 1 91 ? 23.702 -15.388 -30.988 1.00 48.81 91 PRO A N 1
ATOM 680 C CA . PRO A 1 91 ? 23.817 -14.197 -30.153 1.00 48.81 91 PRO A CA 1
ATOM 681 C C . PRO A 1 91 ? 24.567 -13.065 -30.865 1.00 48.81 91 PRO A C 1
ATOM 683 O O . PRO A 1 91 ? 25.783 -12.931 -30.755 1.00 48.81 91 PRO A O 1
ATOM 686 N N . GLY A 1 92 ? 23.826 -12.216 -31.570 1.00 41.56 92 GLY A N 1
ATOM 687 C CA . GLY A 1 92 ? 24.271 -10.884 -31.969 1.00 41.56 92 GLY A CA 1
ATOM 688 C C . GLY A 1 92 ? 23.677 -9.847 -31.023 1.00 41.56 92 GLY A C 1
ATOM 689 O O . GLY A 1 92 ? 22.511 -9.499 -31.158 1.00 41.56 92 GLY A O 1
ATOM 690 N N . THR A 1 93 ? 24.476 -9.388 -30.059 1.00 46.44 93 THR A N 1
ATOM 691 C CA . THR A 1 93 ? 24.192 -8.240 -29.179 1.00 46.44 93 THR A CA 1
ATOM 692 C C . THR A 1 93 ? 22.880 -8.348 -28.396 1.00 46.44 93 THR A C 1
ATOM 694 O O . THR A 1 93 ? 21.872 -7.728 -28.726 1.00 46.44 93 THR A O 1
ATOM 697 N N . ALA A 1 94 ? 22.901 -9.096 -27.292 1.00 38.75 94 ALA A N 1
ATOM 698 C CA . ALA A 1 94 ? 21.862 -8.953 -26.280 1.00 38.75 94 ALA A CA 1
ATOM 699 C C . ALA A 1 94 ? 21.865 -7.493 -25.773 1.00 38.75 94 ALA A C 1
ATOM 701 O O . ALA A 1 94 ? 22.894 -7.061 -25.243 1.00 38.75 94 ALA A O 1
ATOM 702 N N . PRO A 1 95 ? 20.768 -6.717 -25.886 1.00 40.53 95 PRO A N 1
ATOM 703 C CA . PRO A 1 95 ? 20.623 -5.548 -25.032 1.00 40.53 95 PRO A CA 1
ATOM 704 C C . PRO A 1 95 ? 20.659 -6.075 -23.598 1.00 40.53 95 PRO A C 1
ATOM 706 O O . PRO A 1 95 ? 19.993 -7.069 -23.293 1.00 40.53 95 PRO A O 1
ATOM 709 N N . GLY A 1 96 ? 21.503 -5.484 -22.749 1.00 33.94 96 GLY A N 1
ATOM 710 C CA . GLY A 1 96 ? 21.676 -5.927 -21.370 1.00 33.94 96 GLY A CA 1
ATOM 711 C C . GLY A 1 96 ? 20.311 -6.180 -20.739 1.00 33.94 96 GLY A C 1
ATOM 712 O O . GLY A 1 96 ? 19.480 -5.276 -20.677 1.00 33.94 96 GLY A O 1
ATOM 713 N N . ARG A 1 97 ? 20.054 -7.425 -20.320 1.00 44.28 97 ARG A N 1
ATOM 714 C CA . ARG A 1 97 ? 18.897 -7.746 -19.484 1.00 44.28 97 ARG A CA 1
ATOM 715 C C . ARG A 1 97 ? 19.117 -7.045 -18.146 1.00 44.28 97 ARG A C 1
ATOM 717 O O . ARG A 1 97 ? 19.610 -7.647 -17.198 1.00 44.28 97 ARG A O 1
ATOM 724 N N . ALA A 1 98 ? 18.750 -5.771 -18.070 1.00 39.59 98 ALA A N 1
ATOM 725 C CA . ALA A 1 98 ? 18.244 -5.225 -16.830 1.00 39.59 98 ALA A CA 1
ATOM 726 C C . ALA A 1 98 ? 17.013 -6.083 -16.512 1.00 39.59 98 ALA A C 1
ATOM 728 O O . ALA A 1 98 ? 16.016 -6.043 -17.232 1.00 39.59 98 ALA A O 1
ATOM 729 N N . GLY A 1 99 ? 17.149 -7.002 -15.557 1.00 41.78 99 GLY A N 1
ATOM 730 C CA . GLY A 1 99 ? 16.060 -7.879 -15.150 1.00 41.78 99 GLY A CA 1
ATOM 731 C C . GLY A 1 99 ? 14.933 -7.021 -14.600 1.00 41.78 99 GLY A C 1
ATOM 732 O O . GLY A 1 99 ? 15.017 -6.572 -13.467 1.00 41.78 99 GLY A O 1
ATOM 733 N N . HIS A 1 100 ? 13.916 -6.743 -15.410 1.00 44.75 100 HIS A N 1
ATOM 734 C CA . HIS A 1 100 ? 12.691 -6.101 -14.953 1.00 44.75 100 HIS A CA 1
ATOM 735 C C . HIS A 1 100 ? 11.870 -7.159 -14.218 1.00 44.75 100 HIS A C 1
ATOM 737 O O . HIS A 1 100 ? 11.266 -8.032 -14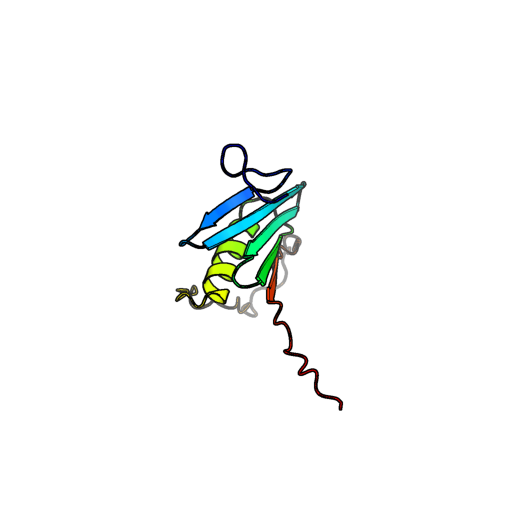.844 1.00 44.75 100 HIS A O 1
ATOM 743 N N . GLU A 1 101 ? 11.889 -7.109 -12.892 1.00 56.00 101 GLU A N 1
ATOM 744 C CA . GLU A 1 101 ? 11.259 -8.088 -12.019 1.00 56.00 101 GLU A CA 1
ATOM 745 C C . GLU A 1 101 ? 10.322 -7.391 -11.027 1.00 56.00 101 GLU A C 1
ATOM 747 O O . GLU A 1 101 ? 10.628 -6.365 -10.418 1.00 56.00 101 GLU A O 1
ATOM 752 N N . SER A 1 102 ? 9.138 -7.972 -10.862 1.00 53.31 102 SER A N 1
ATOM 753 C CA . SER A 1 102 ? 8.188 -7.576 -9.831 1.00 53.31 102 SER A CA 1
ATOM 754 C C . SER A 1 102 ? 8.008 -8.749 -8.887 1.00 53.31 102 SER A C 1
ATOM 756 O O . SER A 1 102 ? 7.594 -9.828 -9.310 1.00 53.31 102 SER A O 1
ATOM 758 N N . SER A 1 103 ? 8.283 -8.529 -7.606 1.00 63.03 103 SER A N 1
ATOM 759 C CA . SER A 1 103 ? 7.977 -9.486 -6.546 1.00 63.03 103 SER A CA 1
ATOM 760 C C . SER A 1 103 ? 6.723 -9.034 -5.816 1.00 63.03 103 SER A C 1
ATOM 762 O O . SER A 1 103 ? 6.571 -7.857 -5.491 1.00 63.03 103 SER A O 1
ATOM 764 N N . ALA A 1 104 ? 5.815 -9.968 -5.556 1.00 65.12 104 ALA A N 1
ATOM 765 C CA . ALA A 1 104 ? 4.595 -9.683 -4.831 1.00 65.12 104 ALA A CA 1
ATOM 766 C C . ALA A 1 104 ? 4.250 -10.818 -3.873 1.00 65.12 104 ALA A C 1
ATOM 768 O O . ALA A 1 104 ? 4.383 -11.995 -4.210 1.00 65.12 104 ALA A O 1
ATOM 769 N N . GLN A 1 105 ? 3.808 -10.459 -2.674 1.00 65.00 105 GLN A N 1
ATOM 770 C CA . GLN A 1 105 ? 3.419 -11.400 -1.634 1.00 65.00 105 GLN A CA 1
ATOM 771 C C . GLN A 1 105 ? 2.068 -10.997 -1.053 1.00 65.00 105 GLN A C 1
ATOM 773 O O . GLN A 1 105 ? 1.809 -9.823 -0.790 1.00 65.00 105 GLN A O 1
ATOM 778 N N . VAL A 1 106 ? 1.217 -11.996 -0.828 1.00 69.25 106 VAL A N 1
ATOM 779 C CA . VAL A 1 106 ? -0.035 -11.856 -0.083 1.00 69.25 106 VAL A CA 1
ATOM 780 C C . VAL A 1 106 ? 0.090 -12.701 1.172 1.00 69.25 106 VAL A C 1
ATOM 782 O O . VAL A 1 106 ? 0.375 -13.895 1.085 1.00 69.25 106 VAL A O 1
ATOM 785 N N . ASN A 1 107 ? -0.116 -12.096 2.337 1.00 66.50 107 ASN A N 1
ATOM 786 C CA . ASN A 1 107 ? -0.112 -12.800 3.613 1.00 66.50 107 ASN A CA 1
ATOM 787 C C . ASN A 1 107 ? -1.469 -12.636 4.307 1.00 66.50 107 ASN A C 1
ATOM 789 O O . ASN A 1 107 ? -2.044 -11.547 4.301 1.00 66.50 107 ASN A O 1
ATOM 793 N N . ARG A 1 108 ? -1.979 -13.710 4.916 1.00 56.38 108 ARG A N 1
ATOM 794 C CA . ARG A 1 108 ? -3.234 -13.715 5.679 1.00 56.38 108 ARG A CA 1
ATOM 795 C C . ARG A 1 108 ? -2.958 -14.245 7.076 1.00 56.38 108 ARG A C 1
ATOM 797 O O . ARG A 1 108 ? -2.538 -15.387 7.243 1.00 56.38 108 ARG A O 1
ATOM 804 N N . THR A 1 109 ? -3.229 -13.434 8.094 1.00 44.66 109 THR A N 1
ATOM 805 C CA . THR A 1 109 ? -2.997 -13.856 9.481 1.00 44.66 109 THR A CA 1
ATOM 806 C C . THR A 1 109 ? -4.227 -14.583 10.024 1.00 44.66 109 THR A C 1
ATOM 808 O O . THR A 1 109 ? -5.154 -13.965 10.553 1.00 44.66 109 THR A O 1
ATOM 811 N N . THR A 1 110 ? -4.240 -15.915 9.948 1.00 40.59 110 THR A N 1
ATOM 812 C CA . THR A 1 110 ? -5.212 -16.740 10.681 1.00 40.59 110 THR A CA 1
ATOM 813 C C . THR A 1 110 ? -4.782 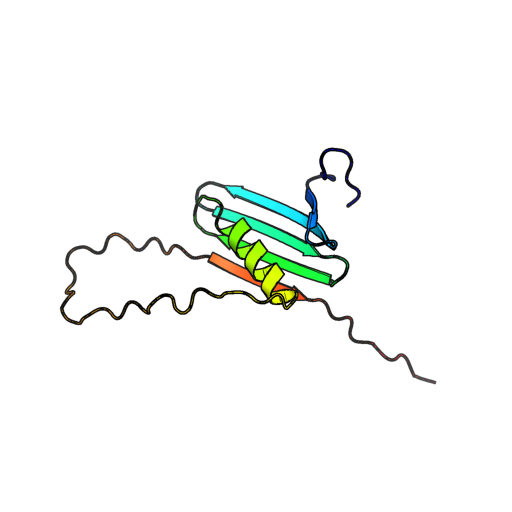-16.846 12.144 1.00 40.59 110 THR A C 1
ATOM 815 O O . THR A 1 110 ? -3.737 -17.423 12.441 1.00 40.59 110 THR A O 1
ATOM 818 N N . ARG A 1 111 ? -5.575 -16.325 13.093 1.00 40.06 111 ARG A N 1
ATOM 819 C CA . ARG A 1 111 ? -5.387 -16.694 14.507 1.00 40.06 111 ARG A CA 1
ATOM 820 C C . ARG A 1 111 ? -5.748 -18.171 14.644 1.00 40.06 111 ARG A C 1
ATOM 822 O O . ARG A 1 111 ? -6.926 -18.512 14.598 1.00 40.06 111 ARG A O 1
ATOM 829 N N . GLY A 1 112 ? -4.746 -19.026 14.834 1.00 35.97 112 GLY A N 1
ATOM 830 C CA . GLY A 1 112 ? -4.963 -20.364 15.368 1.00 35.97 112 GLY A CA 1
ATOM 831 C C . GLY A 1 112 ? -5.731 -20.238 16.682 1.00 35.97 112 GLY A C 1
ATOM 832 O O . GLY A 1 112 ? -5.283 -19.562 17.610 1.00 35.97 112 GLY A O 1
ATOM 833 N N . ALA A 1 113 ? -6.928 -20.819 16.734 1.00 40.19 113 ALA A N 1
ATOM 834 C CA . ALA A 1 113 ? -7.716 -20.904 17.949 1.00 40.19 113 ALA A CA 1
ATOM 835 C C . ALA A 1 113 ? -6.972 -21.806 18.942 1.00 40.19 113 ALA A C 1
ATOM 837 O O . ALA A 1 113 ? -7.122 -23.026 18.931 1.00 40.19 113 ALA A O 1
ATOM 838 N N . LEU A 1 114 ? -6.142 -21.204 19.795 1.00 36.16 114 LEU A N 1
ATOM 839 C CA . LEU A 1 114 ? -5.576 -21.879 20.952 1.00 36.16 114 LEU A CA 1
ATOM 840 C C . LEU A 1 114 ? -6.733 -22.161 21.919 1.00 36.16 114 LEU A C 1
ATOM 842 O O . LEU A 1 114 ? -7.150 -21.291 22.688 1.00 36.16 114 LEU A O 1
ATOM 846 N N . ARG A 1 115 ? -7.294 -23.372 21.839 1.00 37.78 115 ARG A N 1
ATOM 847 C CA . ARG A 1 115 ? -8.206 -23.912 22.849 1.00 37.78 115 ARG A CA 1
ATOM 848 C C . ARG A 1 115 ? -7.442 -23.955 24.173 1.00 37.78 115 ARG A C 1
ATOM 850 O O . ARG A 1 115 ? -6.609 -24.828 24.386 1.00 37.78 115 ARG A O 1
ATOM 857 N N . ARG A 1 116 ? -7.701 -22.985 25.051 1.00 40.22 116 ARG A N 1
ATOM 858 C CA . ARG A 1 116 ? -7.301 -23.063 26.457 1.00 40.22 116 ARG A CA 1
ATOM 859 C C . ARG A 1 116 ? -8.225 -24.061 27.142 1.00 40.22 116 ARG A C 1
ATOM 861 O O . ARG A 1 116 ? -9.423 -23.821 27.243 1.00 40.22 116 ARG A O 1
ATOM 868 N N . GLY A 1 117 ? -7.658 -25.175 27.574 1.00 38.16 117 GLY A N 1
ATOM 869 C CA . GLY A 1 117 ? -8.344 -26.186 28.361 1.00 38.16 117 GLY A CA 1
ATOM 870 C C . GLY A 1 117 ? -7.320 -27.014 29.112 1.00 38.16 117 GLY A C 1
ATOM 871 O O . GLY A 1 117 ? -6.969 -28.091 28.651 1.00 38.16 117 GLY A O 1
ATOM 872 N N . TRP A 1 118 ? -6.830 -26.485 30.230 1.00 33.19 118 TRP A N 1
ATOM 873 C CA . TRP A 1 118 ? -6.217 -27.278 31.292 1.00 33.19 118 TRP A CA 1
ATOM 874 C C . TRP A 1 118 ? -6.975 -26.952 32.579 1.00 33.19 118 TRP A C 1
ATOM 876 O O . TRP A 1 118 ? -7.150 -25.780 32.919 1.00 33.19 118 TRP A O 1
ATOM 886 N N . ARG A 1 119 ? -7.532 -28.016 33.164 1.00 39.62 119 ARG A N 1
ATOM 887 C CA . ARG A 1 119 ? -8.040 -28.080 34.534 1.00 39.62 119 ARG A CA 1
ATOM 888 C C . ARG A 1 119 ? -6.878 -28.046 35.516 1.00 39.62 119 ARG A C 1
ATOM 890 O O . ARG A 1 119 ? -5.765 -28.429 35.092 1.00 39.62 119 ARG A O 1
#

Solvent-accessible surface area (backbone atoms only — not comparable to full-atom values): 7406 Å² total; per-residue (Å²): 131,75,64,52,77,61,94,36,31,18,96,84,28,40,37,47,73,56,98,89,38,61,35,41,29,43,74,48,75,54,95,49,30,20,32,25,39,40,32,30,74,87,74,38,32,38,36,42,20,45,23,55,45,74,70,64,62,24,58,54,51,40,53,52,50,50,39,50,74,74,67,46,87,70,84,64,76,82,66,81,72,76,84,73,80,59,93,83,73,69,93,77,76,78,73,79,79,73,77,79,50,73,52,71,49,76,48,67,69,75,80,76,82,78,80,85,83,80,133

Nearest PDB structures (foldseek):
  3lgo-assembly1_A  TM=5.009E-01  e=8.873E-01  Saccharomyces cerevisiae
  5z4g-assembly2_B  TM=7.730E-01  e=4.619E+00  Ramazzottius varieornatus
  5xna-assembly1_B  TM=7.825E-01  e=6.977E+00  Ramazzottius varieornatus
  3akn-assembly1_A  TM=6.766E-01  e=8.325E+00  Rattus norvegicus
  2buj-assembly1_A  TM=3.898E-01  e=2.278E+00  Homo sapiens

Foldseek 3Di:
DCDDDPPCDDPQWRWDQDPNFTKIKHWDDDVQKIWIWIAGPVQRKIKIKIWSHDDCVRVVVSVQVVCVVVVHDDPPVPDPDPPPPDPPCDDDDDPPCPPGDMDMDMDTDDPDPPPDDDD

Sequence (119 aa):
MTTPFKQDYAFGLGVRTVNGRKVISHGGGIEGFNTMLAYDPEDKMTVVVLTNLNGQAPDQIATMLAAIAHGEKCSCPRSARRFQSRPSDAPGTAPGRAGHESSAQVNRTTRGALRRGWR

Mean predicted aligned error: 13.64 Å

Secondary structure (DSSP, 8-state):
-----BTTEETTEEEEEETTEEEEEEEEEETTEEEEEEEETTTTEEEEEEESSSSSHHHHHHHHHHHHHTT------S--------TT---S---------EEEEEEE-----------

pLDDT: mean 71.03, std 21.12, range [33.19, 94.31]